Protein AF-A0A8J3S5P8-F1 (afdb_monomer)

Foldseek 3Di:
DDDDDPQWDPKDKDKFWKAFPVGRVDIWIWIWIDTSVCLQWIWTWTADPVRPDIDIAIDGLVQLVLQLDVPRDAQVPPPDDPPDPDDHQWHWHPDPDDQWIKIWGWAFDPPPDPDTPTDTTIIITGSVVSVVVSVVSVVVVVVVVVVVCVVVVVPDD

Sequence (157 aa):
MILNPLMGRETFIDGLLLWPVGAPDRHLGAVVAYRADQPDRLQLTFMSTDMRRTFDYTLSLRLLEQALAPGAPGPDGAEEELDTEGLQQVDFAPAPGPEHLVIRLWMGEDDGADGETGEWFPLYAARARLNAITERIRLLHADVDAAITAIFSEATP

pLDDT: mean 74.86, std 17.33, range [31.66, 94.31]

Mean predicted aligned error: 10.97 Å

Solvent-accessible surface area (backbone atoms only — not comparable to full-atom values): 9480 Å² total; per-residue (Å²): 137,88,91,79,75,89,78,74,72,67,64,49,74,48,84,43,68,32,22,38,73,93,43,69,94,44,76,45,58,28,41,40,38,36,39,68,88,44,75,58,41,31,40,38,38,33,56,43,97,84,70,80,48,74,49,80,44,65,35,51,45,64,60,52,52,49,69,68,38,90,84,42,65,56,81,89,60,76,86,69,85,75,90,57,104,56,85,78,46,50,50,77,42,67,40,102,53,91,61,38,34,24,41,29,36,58,54,52,62,92,62,95,65,88,67,82,66,54,48,76,48,51,24,39,32,50,39,70,56,53,50,52,52,54,50,52,53,52,50,54,52,52,54,50,52,51,52,53,50,53,63,64,55,75,74,68,132

Organism: Planobispora rosea (NCBI:txid35762)

Structure (mmCIF, N/CA/C/O backbone):
data_AF-A0A8J3S5P8-F1
#
_entry.id   AF-A0A8J3S5P8-F1
#
loop_
_atom_site.group_PDB
_atom_site.id
_atom_site.type_symbol
_atom_site.label_atom_id
_atom_site.label_alt_id
_atom_site.label_comp_id
_atom_site.label_asym_id
_atom_site.label_entity_id
_atom_site.label_seq_id
_atom_site.pdbx_PDB_ins_code
_atom_site.Cartn_x
_atom_site.Cartn_y
_atom_site.Cartn_z
_atom_site.occupancy
_atom_site.B_iso_or_equiv
_atom_site.auth_seq_id
_atom_site.auth_comp_id
_atom_site.auth_asym_id
_atom_site.auth_atom_id
_atom_site.pdbx_PDB_model_num
ATOM 1 N N . MET A 1 1 ? -15.108 -2.411 39.259 1.00 31.66 1 MET A N 1
ATOM 2 C CA . MET A 1 1 ? -15.498 -2.854 37.907 1.00 31.66 1 MET A CA 1
ATOM 3 C C . MET A 1 1 ? -14.488 -2.238 36.954 1.00 31.66 1 MET A C 1
ATOM 5 O O . MET A 1 1 ? -14.415 -1.020 36.904 1.00 31.66 1 MET A O 1
ATOM 9 N N . ILE A 1 2 ? -13.605 -3.045 36.362 1.00 33.66 2 ILE A N 1
ATOM 10 C CA . ILE A 1 2 ? -12.510 -2.562 35.507 1.00 33.66 2 ILE A CA 1
ATOM 11 C C . ILE A 1 2 ? -12.982 -2.712 34.063 1.00 33.66 2 ILE A C 1
ATOM 13 O O . ILE A 1 2 ? -13.103 -3.829 33.571 1.00 33.66 2 ILE A O 1
ATOM 17 N N . LEU A 1 3 ? -13.285 -1.593 33.413 1.00 44.22 3 LEU A N 1
ATOM 18 C CA . LEU A 1 3 ? -13.446 -1.513 31.964 1.00 44.22 3 LEU A CA 1
ATOM 19 C C . LEU A 1 3 ? -12.104 -1.061 31.377 1.00 44.22 3 LEU A C 1
ATOM 21 O O . LEU A 1 3 ? -11.795 0.123 31.451 1.00 44.22 3 LEU A O 1
ATOM 25 N N . ASN A 1 4 ? -11.288 -2.007 30.893 1.00 37.78 4 ASN A N 1
ATOM 26 C CA . ASN A 1 4 ? -10.489 -1.917 29.653 1.00 37.78 4 ASN A CA 1
ATOM 27 C C . ASN A 1 4 ? -9.528 -3.120 29.499 1.00 37.78 4 ASN A C 1
ATOM 29 O O . ASN A 1 4 ? -9.046 -3.605 30.525 1.00 37.78 4 ASN A O 1
ATOM 33 N N . PRO A 1 5 ? -9.157 -3.564 28.270 1.00 43.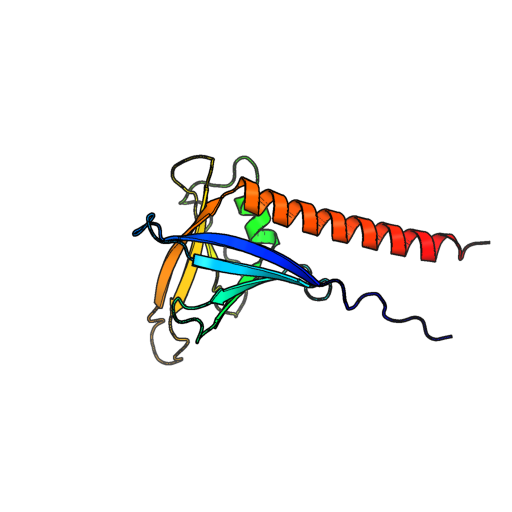16 5 PRO A N 1
ATOM 34 C CA . PRO A 1 5 ? -9.521 -3.017 26.956 1.00 43.16 5 PRO A CA 1
ATOM 35 C C . PRO A 1 5 ? -9.994 -4.090 25.949 1.00 43.16 5 PRO A C 1
ATOM 37 O O . PRO A 1 5 ? -9.252 -5.003 25.589 1.00 43.16 5 PRO A O 1
ATOM 40 N N . LEU A 1 6 ? -11.197 -3.931 25.395 1.00 42.94 6 LEU A N 1
ATOM 41 C CA . LEU A 1 6 ? -11.530 -4.547 24.099 1.00 42.94 6 LEU A CA 1
ATOM 42 C C . LEU A 1 6 ? -10.989 -3.714 22.915 1.00 42.94 6 LEU A C 1
ATOM 44 O O . LEU A 1 6 ? -10.986 -4.191 21.790 1.00 42.94 6 LEU A O 1
ATOM 48 N N . MET A 1 7 ? -10.419 -2.529 23.171 1.00 47.50 7 MET A N 1
ATOM 49 C CA . MET A 1 7 ? -9.845 -1.624 22.158 1.00 47.50 7 MET A CA 1
ATOM 50 C C . MET A 1 7 ? -8.468 -2.035 21.594 1.00 47.50 7 MET A C 1
ATOM 52 O O . MET A 1 7 ? -7.809 -1.233 20.946 1.00 47.50 7 MET A O 1
ATOM 56 N N . GLY A 1 8 ? -7.985 -3.254 21.851 1.00 43.03 8 GLY A N 1
ATOM 57 C CA . GLY A 1 8 ? -6.582 -3.614 21.590 1.00 43.03 8 GLY A CA 1
ATOM 58 C C . GLY A 1 8 ? -6.309 -4.719 20.569 1.00 43.03 8 GLY A C 1
ATOM 59 O O . GLY A 1 8 ? -5.166 -5.164 20.507 1.00 43.03 8 GLY A O 1
ATOM 60 N N . ARG A 1 9 ? -7.298 -5.265 19.843 1.00 53.38 9 ARG A N 1
ATOM 61 C CA . ARG A 1 9 ? -7.079 -6.547 19.129 1.00 53.38 9 ARG A CA 1
ATOM 62 C C . ARG A 1 9 ? -7.675 -6.711 17.739 1.00 53.38 9 ARG A C 1
ATOM 64 O O . ARG A 1 9 ? -7.547 -7.797 17.179 1.00 53.38 9 ARG A O 1
ATOM 71 N N . GLU A 1 10 ? -8.272 -5.688 17.149 1.00 59.22 10 GLU A N 1
ATOM 72 C CA . GLU A 1 10 ? -8.705 -5.811 15.757 1.00 59.22 10 GLU A CA 1
ATOM 73 C C . GLU A 1 10 ? -7.526 -5.511 14.835 1.00 59.22 10 GLU A C 1
ATOM 75 O O . GLU A 1 10 ? -7.228 -4.374 14.475 1.00 59.22 10 GLU A O 1
ATOM 80 N N . THR A 1 11 ? -6.779 -6.575 14.536 1.00 69.31 11 THR A N 1
ATOM 81 C CA . THR A 1 11 ? -5.789 -6.581 13.466 1.00 69.31 11 THR A CA 1
ATOM 82 C C . THR A 1 11 ? -6.496 -6.982 12.183 1.00 69.31 11 THR A C 1
ATOM 84 O O . THR A 1 11 ? -6.977 -8.109 12.051 1.00 69.31 11 THR A O 1
ATOM 87 N N . PHE A 1 12 ? -6.560 -6.059 11.233 1.00 80.69 12 PHE A N 1
ATOM 88 C CA . PHE A 1 12 ? -6.972 -6.372 9.874 1.00 80.69 12 PHE A CA 1
ATOM 89 C C . PHE A 1 12 ? -5.752 -6.856 9.097 1.00 80.69 12 PHE A C 1
ATOM 91 O O . PHE A 1 12 ? -4.702 -6.219 9.139 1.00 80.69 12 PHE A O 1
ATOM 98 N N . ILE A 1 13 ? -5.889 -7.991 8.415 1.00 84.75 13 ILE A N 1
ATOM 99 C CA . ILE A 1 13 ? -4.830 -8.593 7.606 1.00 84.75 13 ILE A CA 1
ATOM 100 C C . ILE A 1 13 ? -5.402 -8.892 6.227 1.00 84.75 13 ILE A C 1
ATOM 102 O O . ILE A 1 13 ? -6.467 -9.507 6.121 1.00 84.75 13 ILE A O 1
ATOM 106 N N . ASP A 1 14 ? -4.697 -8.483 5.177 1.00 87.88 14 ASP A N 1
ATOM 107 C CA . ASP A 1 14 ? -5.103 -8.757 3.802 1.00 87.88 14 ASP A CA 1
ATOM 108 C C . ASP A 1 14 ? -3.906 -8.958 2.865 1.00 87.88 14 ASP A C 1
ATOM 110 O O . ASP A 1 14 ? -2.783 -8.556 3.157 1.00 87.88 14 ASP A O 1
ATOM 114 N N . GLY A 1 15 ? -4.142 -9.616 1.731 1.00 88.75 15 GLY A N 1
ATOM 115 C CA . GLY A 1 15 ? -3.122 -9.871 0.715 1.00 88.75 15 GLY A CA 1
ATOM 116 C C . GLY A 1 15 ? -3.073 -8.778 -0.353 1.00 88.75 15 GLY A C 1
ATOM 117 O O . GLY A 1 15 ? -4.112 -8.386 -0.900 1.00 88.75 15 GLY A O 1
ATOM 118 N N . LEU A 1 16 ? -1.864 -8.345 -0.706 1.00 91.94 16 LEU A N 1
ATOM 119 C CA . LEU A 1 16 ? -1.587 -7.402 -1.785 1.00 91.94 16 LEU A CA 1
ATOM 120 C C . LEU A 1 16 ? -0.582 -8.012 -2.771 1.00 91.94 16 LEU A C 1
ATOM 122 O O . LEU A 1 16 ? 0.476 -8.496 -2.378 1.00 91.94 16 LEU A O 1
ATOM 126 N N . LEU A 1 17 ? -0.923 -7.991 -4.060 1.00 92.06 17 LEU A N 1
ATOM 127 C CA . LEU A 1 17 ? -0.014 -8.362 -5.144 1.00 92.06 17 LEU A CA 1
ATOM 128 C C . LEU A 1 17 ? 0.559 -7.100 -5.782 1.00 92.06 17 LEU A C 1
ATOM 130 O O . LEU A 1 17 ? -0.175 -6.141 -6.033 1.00 92.06 1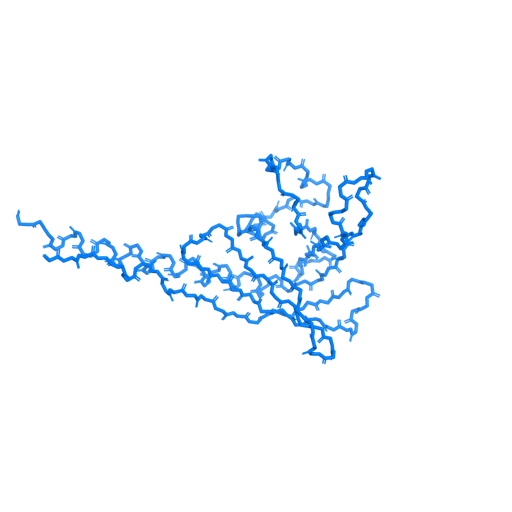7 LEU A O 1
ATOM 134 N N . LEU A 1 18 ? 1.868 -7.123 -6.016 1.00 91.75 18 LEU A N 1
ATOM 135 C CA . LEU A 1 18 ? 2.665 -5.996 -6.483 1.00 91.75 18 LEU A CA 1
ATOM 136 C C . LEU A 1 18 ? 3.569 -6.442 -7.633 1.00 91.75 18 LEU A C 1
ATOM 138 O O . LEU A 1 18 ? 4.093 -7.553 -7.605 1.00 91.75 18 LEU A O 1
ATOM 142 N N . TRP A 1 19 ? 3.787 -5.583 -8.626 1.00 92.69 19 TRP A N 1
ATOM 143 C CA . TRP A 1 19 ? 4.603 -5.906 -9.803 1.00 92.69 19 TRP A CA 1
ATOM 144 C C . TRP A 1 19 ? 5.755 -4.920 -9.962 1.00 92.69 19 TRP A C 1
ATOM 146 O O . TRP A 1 19 ? 5.495 -3.722 -10.057 1.00 92.69 19 TRP A O 1
ATOM 156 N N . PRO A 1 20 ? 7.021 -5.364 -10.028 1.00 92.25 20 PRO A N 1
ATOM 157 C CA . PRO A 1 20 ? 8.136 -4.460 -10.287 1.00 92.25 20 PRO A CA 1
ATOM 158 C C . PRO A 1 20 ? 7.960 -3.750 -11.628 1.00 92.25 20 PRO A C 1
ATOM 160 O O . PRO A 1 20 ? 7.717 -4.403 -12.644 1.00 92.25 20 PRO A O 1
ATOM 163 N N . VAL A 1 21 ? 8.138 -2.426 -11.655 1.00 88.56 21 VAL A N 1
ATOM 164 C CA . VAL A 1 21 ? 7.948 -1.629 -12.885 1.00 88.56 21 VAL A CA 1
ATOM 165 C C . VAL A 1 21 ? 8.867 -2.103 -14.021 1.00 88.56 21 VAL A C 1
ATOM 167 O O . VAL A 1 21 ? 8.451 -2.154 -15.175 1.00 88.56 21 VAL A O 1
ATOM 170 N N . GLY A 1 22 ? 10.099 -2.513 -13.698 1.00 85.56 22 GLY A N 1
ATOM 171 C CA . GLY A 1 22 ? 11.069 -3.038 -14.668 1.00 85.56 22 GLY A CA 1
ATOM 172 C C . GLY A 1 22 ? 10.940 -4.533 -14.994 1.00 85.56 22 GLY A C 1
ATOM 173 O O . GLY A 1 22 ? 11.696 -5.032 -15.824 1.00 85.56 22 GLY A O 1
ATOM 174 N N . ALA A 1 23 ? 10.031 -5.268 -14.343 1.00 86.50 23 ALA A N 1
ATOM 175 C CA . ALA A 1 23 ? 9.860 -6.711 -14.538 1.00 86.50 23 ALA A CA 1
ATOM 176 C C . ALA A 1 23 ? 8.399 -7.154 -14.287 1.00 86.50 23 ALA A C 1
ATOM 178 O O . ALA A 1 23 ? 8.148 -7.926 -13.357 1.00 86.50 23 ALA A O 1
ATOM 179 N N . PRO A 1 24 ? 7.434 -6.701 -15.112 1.00 80.31 24 PRO A N 1
ATOM 180 C CA . PRO A 1 24 ? 6.000 -6.895 -14.874 1.00 80.31 24 PRO A CA 1
ATOM 181 C C . PRO A 1 24 ? 5.529 -8.355 -14.978 1.00 80.31 24 PRO A C 1
ATOM 183 O O . PRO A 1 24 ? 4.441 -8.680 -14.518 1.00 80.31 24 PRO A O 1
ATOM 186 N N . ASP A 1 25 ? 6.339 -9.263 -15.527 1.00 85.38 25 ASP A N 1
ATOM 187 C CA . ASP A 1 25 ? 6.020 -10.699 -15.562 1.00 85.38 25 ASP A CA 1
ATOM 188 C C . ASP A 1 25 ? 6.239 -11.395 -14.206 1.00 85.38 25 ASP A C 1
ATOM 190 O O . ASP A 1 25 ? 5.897 -12.566 -14.024 1.00 85.38 25 ASP A O 1
ATOM 194 N N . ARG A 1 26 ? 6.836 -10.692 -13.236 1.00 84.75 26 ARG A N 1
ATOM 195 C CA . ARG A 1 26 ? 7.069 -11.181 -11.875 1.00 84.75 26 ARG A CA 1
ATOM 196 C C . ARG A 1 26 ? 6.174 -10.422 -10.909 1.00 84.75 26 ARG A C 1
ATOM 198 O O . ARG A 1 26 ? 6.016 -9.214 -11.028 1.00 84.75 26 ARG A O 1
ATOM 205 N N . HIS A 1 27 ? 5.621 -11.129 -9.932 1.00 87.69 27 HIS A N 1
ATOM 206 C CA . HIS A 1 27 ? 4.837 -10.524 -8.862 1.00 87.69 27 HIS A CA 1
ATOM 207 C C . HIS A 1 27 ? 5.496 -10.777 -7.509 1.00 87.69 27 HIS A C 1
ATOM 209 O O . HIS A 1 27 ? 6.141 -11.804 -7.292 1.00 87.69 27 HIS A O 1
ATOM 215 N N . LEU A 1 28 ? 5.305 -9.828 -6.603 1.00 88.69 28 LEU A N 1
ATOM 216 C CA . LEU A 1 28 ? 5.644 -9.914 -5.196 1.00 88.69 28 LEU A CA 1
ATOM 217 C C . LEU A 1 28 ? 4.342 -9.939 -4.399 1.00 88.69 28 LEU A C 1
ATOM 219 O O . LEU A 1 28 ? 3.461 -9.100 -4.595 1.00 88.69 28 LEU A O 1
ATOM 223 N N . GLY A 1 29 ? 4.218 -10.925 -3.517 1.00 90.19 29 GLY A N 1
ATOM 224 C CA . GLY A 1 29 ? 3.150 -10.962 -2.529 1.00 90.19 29 GLY A CA 1
ATOM 225 C C . GLY A 1 29 ? 3.565 -10.188 -1.284 1.00 90.19 29 GLY A C 1
ATOM 226 O O . GLY A 1 29 ? 4.655 -10.410 -0.756 1.00 90.19 29 GLY A O 1
ATOM 227 N N . ALA A 1 30 ? 2.679 -9.320 -0.811 1.00 92.19 30 ALA A N 1
ATOM 228 C CA . ALA A 1 30 ? 2.785 -8.664 0.478 1.00 92.19 30 ALA A CA 1
ATOM 229 C C . ALA A 1 30 ? 1.554 -8.976 1.331 1.00 92.19 30 ALA A C 1
ATOM 231 O O . ALA A 1 30 ? 0.427 -9.060 0.834 1.00 92.19 30 ALA A O 1
ATOM 232 N N . VAL A 1 31 ? 1.777 -9.126 2.629 1.00 92.56 31 VAL A N 1
ATOM 233 C CA . VAL A 1 31 ? 0.718 -9.098 3.633 1.00 92.56 31 VAL A CA 1
ATOM 234 C C . VAL A 1 31 ? 0.617 -7.671 4.146 1.00 92.56 31 VAL A C 1
ATOM 236 O O . VAL A 1 31 ? 1.609 -7.104 4.595 1.00 92.56 31 VAL A O 1
ATOM 239 N N . VAL A 1 32 ? -0.577 -7.097 4.068 1.00 92.19 32 VAL A N 1
ATOM 240 C CA . VAL A 1 32 ? -0.900 -5.797 4.650 1.00 92.19 32 VAL A CA 1
ATOM 241 C C . VAL A 1 32 ? -1.540 -6.044 6.003 1.00 92.19 32 VAL A C 1
ATOM 243 O O . VAL A 1 32 ? -2.541 -6.755 6.083 1.00 92.19 32 VAL A O 1
ATOM 246 N N . ALA A 1 33 ? -0.985 -5.451 7.052 1.00 91.19 33 ALA A N 1
ATOM 247 C CA . ALA A 1 33 ? -1.547 -5.486 8.390 1.00 91.19 33 ALA A CA 1
ATOM 248 C C . ALA A 1 33 ? -1.857 -4.068 8.880 1.00 91.19 33 ALA A C 1
ATOM 250 O O . ALA A 1 33 ? -1.005 -3.181 8.868 1.00 91.19 33 ALA A O 1
ATOM 251 N N . TYR A 1 34 ? -3.087 -3.872 9.339 1.00 89.56 34 TYR A N 1
ATOM 252 C CA . TYR A 1 34 ? -3.541 -2.672 10.027 1.00 89.56 34 TYR A CA 1
ATOM 253 C C . TYR A 1 34 ? -3.801 -3.011 11.492 1.00 89.5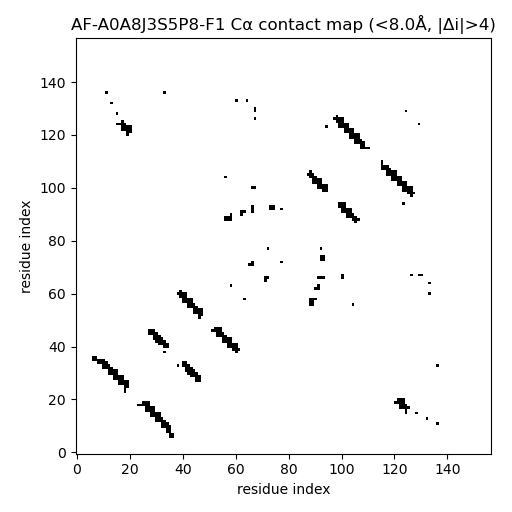6 34 TYR A C 1
ATOM 255 O O . TYR A 1 34 ? -4.379 -4.059 11.799 1.00 89.56 34 TYR A O 1
ATOM 263 N N . ARG A 1 35 ? -3.403 -2.117 12.397 1.00 85.56 35 ARG A N 1
ATOM 264 C CA . ARG A 1 35 ? -3.646 -2.272 13.829 1.00 85.56 35 ARG A CA 1
ATOM 265 C C . ARG A 1 35 ? -4.340 -1.035 14.376 1.00 85.56 35 ARG A C 1
ATOM 267 O O . ARG A 1 35 ? -3.849 0.074 14.203 1.00 85.56 35 ARG A O 1
ATOM 274 N N . ALA A 1 36 ? -5.434 -1.241 15.105 1.00 80.75 36 ALA A N 1
ATOM 275 C CA . ALA A 1 36 ? -6.195 -0.151 15.713 1.00 80.75 36 ALA A CA 1
ATOM 276 C C . ALA A 1 36 ? -5.392 0.692 16.725 1.00 80.75 36 ALA A C 1
ATOM 278 O O . ALA A 1 36 ? -5.713 1.856 16.937 1.00 80.75 36 ALA A O 1
ATOM 279 N N . ASP A 1 37 ? -4.335 0.133 17.325 1.00 78.56 37 ASP A N 1
ATOM 280 C CA . ASP A 1 37 ? -3.441 0.858 18.237 1.00 78.56 37 ASP A CA 1
ATOM 281 C C . ASP A 1 37 ? -2.396 1.732 17.518 1.00 78.56 37 ASP A C 1
ATOM 283 O O . ASP A 1 37 ? -1.683 2.495 18.168 1.00 78.56 37 ASP A O 1
ATOM 287 N N . GLN A 1 38 ? -2.306 1.638 16.188 1.00 83.69 38 GLN A N 1
ATOM 288 C CA . GLN A 1 38 ? -1.463 2.468 15.324 1.00 83.69 38 GLN A CA 1
ATOM 289 C C . GLN A 1 38 ? -2.273 2.916 14.093 1.00 83.69 38 GLN A C 1
ATOM 291 O O . GLN A 1 38 ? -1.967 2.502 12.974 1.00 83.69 38 GLN A O 1
ATOM 296 N N . PRO A 1 39 ? -3.314 3.749 14.280 1.00 82.25 39 PRO A N 1
ATOM 297 C CA . PRO A 1 39 ? -4.334 4.004 13.261 1.00 82.25 39 PRO A CA 1
ATOM 298 C C . PRO A 1 39 ? -3.802 4.672 11.984 1.00 82.25 39 PRO A C 1
ATOM 300 O O . PRO A 1 39 ? -4.397 4.528 10.920 1.00 82.25 39 PRO A O 1
ATOM 303 N N . ASP A 1 40 ? -2.653 5.342 12.059 1.00 81.44 40 ASP A N 1
ATOM 304 C CA . ASP A 1 40 ? -2.047 6.033 10.917 1.00 81.44 40 ASP A CA 1
ATOM 305 C C . ASP A 1 40 ? -1.065 5.160 10.120 1.00 81.44 40 ASP A C 1
ATOM 307 O O . ASP A 1 40 ? -0.452 5.636 9.158 1.00 81.44 40 ASP A O 1
ATOM 311 N N . ARG A 1 41 ? -0.869 3.895 10.522 1.00 85.75 41 ARG A N 1
ATOM 312 C CA . ARG A 1 41 ? 0.181 3.016 9.992 1.00 85.75 41 ARG A CA 1
ATOM 313 C C . ARG A 1 41 ? -0.382 1.719 9.418 1.00 85.75 41 ARG A C 1
ATOM 315 O O . ARG A 1 41 ? -1.207 1.040 10.025 1.00 85.75 41 ARG A O 1
ATOM 322 N N . LEU A 1 42 ? 0.154 1.337 8.265 1.00 88.69 42 LEU A N 1
ATOM 323 C CA . LEU A 1 42 ? 0.002 0.021 7.657 1.00 88.69 42 LEU A CA 1
ATOM 324 C C . LEU A 1 42 ? 1.359 -0.671 7.623 1.00 88.69 42 LEU A C 1
ATOM 326 O O . LEU A 1 42 ? 2.338 -0.096 7.157 1.00 88.69 42 LEU A O 1
ATOM 330 N N . GLN A 1 43 ? 1.421 -1.910 8.094 1.00 90.75 43 GLN A N 1
ATOM 331 C CA . GLN A 1 43 ? 2.600 -2.751 7.927 1.00 90.75 43 GLN A CA 1
ATOM 332 C C . GLN A 1 43 ? 2.468 -3.542 6.629 1.00 90.75 43 GLN A C 1
ATOM 334 O O . GLN A 1 43 ? 1.441 -4.177 6.394 1.00 90.75 43 GLN A O 1
ATOM 339 N N . LEU A 1 44 ? 3.496 -3.495 5.788 1.00 90.94 44 LEU A N 1
ATOM 340 C CA . LEU A 1 44 ? 3.623 -4.326 4.599 1.00 90.94 44 LEU A CA 1
ATOM 341 C C . LEU A 1 44 ? 4.763 -5.310 4.817 1.00 90.94 44 LEU A C 1
ATOM 343 O O . LEU A 1 44 ? 5.920 -4.908 4.893 1.00 90.94 44 LEU A O 1
ATOM 347 N N . THR A 1 45 ? 4.434 -6.593 4.860 1.00 91.81 45 THR A N 1
ATOM 348 C CA . THR A 1 45 ? 5.414 -7.672 4.974 1.00 91.81 45 THR A CA 1
ATOM 349 C C . THR A 1 45 ? 5.519 -8.400 3.646 1.00 91.81 45 THR A C 1
ATOM 351 O O . THR A 1 45 ? 4.575 -9.062 3.209 1.00 91.81 45 THR A O 1
ATOM 354 N N . PHE A 1 46 ? 6.680 -8.308 3.011 1.00 90.62 46 PHE A N 1
ATOM 355 C CA . PHE A 1 46 ? 7.027 -9.068 1.817 1.00 90.62 46 PHE A CA 1
ATOM 356 C C . PHE A 1 46 ? 7.737 -10.346 2.219 1.00 90.62 46 PHE A C 1
ATOM 358 O O . PHE A 1 46 ? 8.559 -10.338 3.130 1.00 90.62 46 PHE A O 1
ATOM 365 N N . MET A 1 47 ? 7.477 -11.433 1.502 1.00 84.12 47 MET A N 1
ATOM 366 C CA . MET A 1 47 ? 8.217 -12.678 1.671 1.00 84.12 47 MET A CA 1
ATOM 367 C C . MET A 1 47 ? 9.120 -12.905 0.460 1.00 84.12 47 MET A C 1
ATOM 369 O O . MET A 1 47 ? 8.698 -12.725 -0.685 1.00 84.12 47 MET A O 1
ATOM 373 N N . SER A 1 48 ? 10.372 -13.287 0.707 1.00 78.94 48 SER A N 1
ATOM 374 C CA . SER A 1 48 ? 11.312 -13.648 -0.350 1.00 78.94 48 SER A CA 1
ATOM 375 C C . SER A 1 48 ? 10.800 -14.841 -1.156 1.00 78.94 48 SER A C 1
ATOM 377 O O . SER A 1 48 ? 10.044 -15.678 -0.666 1.00 78.94 48 SER A O 1
ATOM 379 N N . THR A 1 49 ? 11.253 -14.965 -2.403 1.00 74.88 49 THR A N 1
ATOM 380 C CA . THR A 1 49 ? 10.852 -16.067 -3.295 1.00 74.88 49 THR A CA 1
ATOM 381 C C . THR A 1 49 ? 11.256 -17.449 -2.776 1.00 74.88 49 THR A C 1
ATOM 383 O O . THR A 1 49 ? 10.609 -18.438 -3.108 1.00 74.88 49 THR A O 1
ATOM 386 N N . ASP A 1 50 ? 12.304 -17.532 -1.951 1.00 81.12 50 ASP A N 1
ATOM 387 C CA . ASP A 1 50 ? 12.727 -18.760 -1.270 1.00 81.12 50 ASP A CA 1
ATOM 388 C C . ASP A 1 50 ? 11.999 -19.004 0.067 1.00 81.12 50 ASP A C 1
ATOM 390 O O . ASP A 1 50 ? 12.274 -20.003 0.732 1.00 81.12 50 ASP A O 1
ATOM 394 N N . MET A 1 51 ? 11.067 -18.119 0.445 1.00 76.69 51 MET A N 1
ATOM 395 C CA . MET A 1 51 ? 10.263 -18.141 1.674 1.00 76.69 51 MET A CA 1
ATOM 396 C C . MET A 1 51 ? 11.081 -18.111 2.975 1.00 76.69 51 MET A C 1
ATOM 398 O O . MET A 1 51 ? 10.589 -18.510 4.030 1.00 76.69 51 MET A O 1
ATOM 402 N N . ARG A 1 52 ? 12.349 -17.683 2.923 1.00 81.88 52 ARG A N 1
ATOM 403 C CA . ARG A 1 52 ? 13.265 -17.700 4.080 1.00 81.88 52 ARG A CA 1
ATOM 404 C C . ARG A 1 52 ? 13.451 -16.348 4.745 1.00 81.88 52 ARG A C 1
ATOM 406 O O . ARG A 1 52 ? 13.988 -16.301 5.850 1.00 81.88 52 ARG A O 1
ATOM 413 N N . ARG A 1 53 ? 13.078 -15.260 4.076 1.00 81.50 53 ARG A N 1
ATOM 414 C CA . ARG A 1 53 ? 13.257 -13.894 4.568 1.00 81.50 53 ARG A CA 1
ATOM 415 C C . ARG A 1 53 ? 11.967 -13.114 4.413 1.00 81.50 53 ARG A C 1
ATOM 417 O O . ARG A 1 53 ? 11.252 -13.276 3.424 1.00 81.50 53 ARG A O 1
ATOM 424 N N . THR A 1 54 ? 11.707 -12.258 5.386 1.00 87.06 54 THR A N 1
ATOM 425 C CA . THR A 1 54 ? 10.652 -11.255 5.324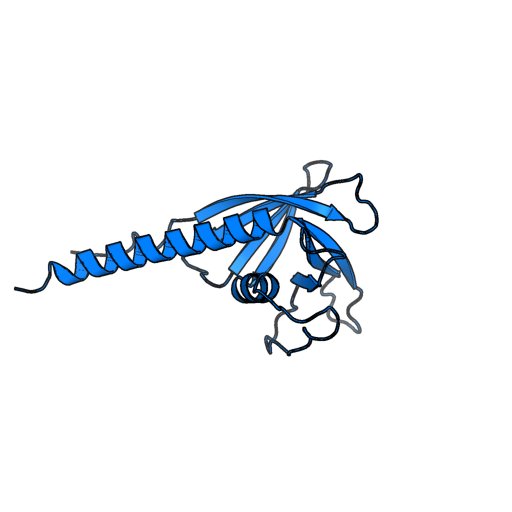 1.00 87.06 54 THR A CA 1
ATOM 426 C C . THR A 1 54 ? 11.283 -9.872 5.282 1.00 87.06 54 THR A C 1
ATOM 428 O O . THR A 1 54 ? 12.338 -9.655 5.878 1.00 87.06 54 THR A O 1
ATOM 431 N N . PHE A 1 55 ? 10.651 -8.960 4.554 1.00 87.06 55 PHE A N 1
ATOM 432 C CA . PHE A 1 55 ? 11.014 -7.548 4.517 1.00 87.06 55 PHE A CA 1
ATOM 433 C C . PHE A 1 55 ? 9.795 -6.751 4.960 1.00 87.06 55 PHE A C 1
ATOM 435 O O . PHE A 1 55 ? 8.737 -6.860 4.337 1.00 87.06 55 PHE A O 1
ATOM 442 N N . ASP A 1 56 ? 9.945 -5.997 6.042 1.00 89.25 56 ASP A N 1
ATOM 443 C CA . ASP A 1 56 ? 8.855 -5.266 6.673 1.00 89.25 56 ASP A CA 1
ATOM 444 C C . ASP A 1 56 ? 9.000 -3.774 6.398 1.00 89.25 56 ASP A C 1
ATOM 446 O O . ASP A 1 56 ? 10.042 -3.181 6.664 1.00 89.25 56 ASP A O 1
ATOM 450 N N . TYR A 1 57 ? 7.929 -3.174 5.894 1.00 88.50 57 TYR A N 1
ATOM 451 C CA . TYR A 1 57 ? 7.828 -1.749 5.618 1.00 88.50 57 TYR A CA 1
ATOM 452 C C . TYR A 1 57 ? 6.668 -1.156 6.400 1.00 88.50 57 TYR A C 1
ATOM 454 O O . TYR A 1 57 ? 5.610 -1.773 6.535 1.00 88.50 57 TYR A O 1
ATOM 462 N N . THR A 1 58 ? 6.846 0.069 6.889 1.00 87.50 58 THR A N 1
ATOM 463 C CA . THR A 1 58 ? 5.750 0.844 7.474 1.00 87.50 58 THR A CA 1
ATOM 464 C C . THR A 1 58 ? 5.311 1.916 6.493 1.00 87.50 58 THR A C 1
ATOM 466 O O . THR A 1 58 ? 6.099 2.755 6.070 1.00 87.50 58 THR A O 1
ATOM 469 N N . LEU A 1 59 ? 4.030 1.888 6.156 1.00 86.12 59 LEU A N 1
ATOM 470 C CA . LEU A 1 59 ? 3.369 2.820 5.264 1.00 86.12 59 LEU A CA 1
ATOM 471 C C . LEU A 1 59 ? 2.431 3.741 6.056 1.00 86.12 59 LEU A C 1
ATOM 473 O O . LEU A 1 59 ? 1.709 3.280 6.938 1.00 86.12 59 LEU A O 1
ATOM 477 N N . SER A 1 60 ? 2.384 5.027 5.703 1.00 86.25 60 SER A N 1
ATOM 478 C CA . SER A 1 60 ? 1.370 5.951 6.225 1.00 86.25 60 SER A CA 1
ATOM 479 C C . SER A 1 60 ? 0.026 5.738 5.523 1.00 86.25 60 SER A C 1
ATOM 481 O O . SER A 1 60 ? -0.069 5.864 4.298 1.00 86.25 60 SER A O 1
ATOM 483 N N . LEU A 1 61 ? -1.028 5.467 6.300 1.00 86.88 61 LEU A N 1
ATOM 484 C CA . LEU A 1 61 ? -2.394 5.353 5.779 1.00 86.88 61 LEU A CA 1
ATOM 485 C C . LEU A 1 61 ? -2.846 6.670 5.131 1.00 86.88 61 LEU A C 1
ATOM 487 O O . LEU A 1 61 ? -3.397 6.658 4.033 1.00 86.88 61 LEU A O 1
ATOM 491 N N . ARG A 1 62 ? -2.522 7.807 5.756 1.00 84.31 62 ARG A N 1
ATOM 492 C CA . ARG A 1 62 ? -2.850 9.143 5.241 1.00 84.31 62 ARG A CA 1
ATOM 493 C C . ARG A 1 62 ? -2.229 9.407 3.866 1.00 84.31 62 ARG A C 1
ATOM 495 O O . ARG A 1 62 ? -2.913 9.906 2.977 1.00 84.31 62 ARG A O 1
ATOM 502 N N . LEU A 1 63 ? -0.951 9.060 3.677 1.00 84.62 63 LEU A N 1
ATOM 503 C CA . LEU A 1 63 ? -0.281 9.213 2.377 1.00 84.62 63 LEU A CA 1
ATOM 504 C C . LEU A 1 63 ? -0.918 8.327 1.303 1.00 84.62 63 LEU A C 1
ATOM 506 O O . LEU A 1 63 ? -1.106 8.764 0.169 1.00 84.62 63 LEU A O 1
ATOM 510 N N . LEU A 1 64 ? -1.296 7.096 1.664 1.00 88.38 64 LEU A N 1
ATOM 511 C CA . LEU A 1 64 ? -1.998 6.199 0.750 1.00 88.38 64 LEU A CA 1
ATOM 512 C C . LEU A 1 64 ? -3.340 6.799 0.308 1.00 88.38 64 LEU A C 1
ATOM 514 O O . LEU A 1 64 ? -3.651 6.804 -0.881 1.00 88.38 64 LEU A O 1
ATOM 518 N N . GLU A 1 65 ? -4.129 7.330 1.241 1.00 88.38 65 GLU A N 1
ATOM 519 C CA . GLU A 1 65 ? -5.412 7.966 0.930 1.00 88.38 65 GLU A CA 1
ATOM 520 C C . GLU A 1 65 ? -5.250 9.197 0.033 1.00 88.38 65 GLU A C 1
ATOM 522 O O . GLU A 1 65 ? -6.006 9.357 -0.927 1.00 88.38 65 GLU A O 1
ATOM 527 N N . GLN A 1 66 ? -4.230 10.024 0.281 1.00 86.44 66 GLN A N 1
ATOM 528 C CA . GLN A 1 66 ? -3.894 11.167 -0.573 1.00 86.44 66 GLN A CA 1
ATOM 529 C C . GLN A 1 66 ? -3.525 10.725 -1.996 1.00 86.44 66 GLN A C 1
ATOM 531 O O . GLN A 1 66 ? -4.039 11.283 -2.963 1.00 86.44 66 GLN A O 1
ATOM 536 N N . ALA A 1 67 ? -2.708 9.679 -2.144 1.00 85.81 67 ALA A N 1
ATOM 537 C CA . ALA A 1 67 ? -2.324 9.137 -3.449 1.00 85.81 67 ALA A CA 1
ATOM 538 C C . ALA A 1 67 ? -3.502 8.481 -4.209 1.00 85.81 67 ALA A C 1
ATOM 540 O O . ALA A 1 67 ? -3.521 8.403 -5.449 1.00 85.81 67 ALA A O 1
ATOM 541 N N . LEU A 1 68 ? -4.508 7.999 -3.476 1.00 87.81 68 LEU A N 1
ATOM 542 C CA . LEU A 1 68 ? -5.729 7.416 -4.032 1.00 87.81 68 LEU A CA 1
ATOM 543 C C . LEU A 1 68 ? -6.808 8.457 -4.367 1.00 87.81 68 LEU A C 1
ATOM 545 O O . LEU A 1 68 ? -7.693 8.153 -5.176 1.00 87.81 68 LEU A O 1
ATOM 549 N N . ALA A 1 69 ? -6.722 9.667 -3.810 1.00 85.25 69 ALA A N 1
ATOM 550 C CA . ALA A 1 69 ? -7.716 10.715 -3.991 1.00 85.25 69 ALA A CA 1
ATOM 551 C C . ALA A 1 69 ? -7.904 11.108 -5.475 1.00 85.25 69 ALA A C 1
ATOM 553 O O . ALA A 1 69 ? -6.946 11.115 -6.260 1.00 85.25 69 ALA A O 1
ATOM 554 N N . PRO A 1 70 ? -9.136 11.457 -5.895 1.00 74.19 70 PRO A N 1
ATOM 555 C CA . PRO A 1 70 ? -9.379 12.001 -7.227 1.00 74.19 70 PRO A CA 1
ATOM 556 C C . PRO A 1 70 ? -8.570 13.285 -7.450 1.00 74.19 70 PRO A C 1
ATOM 558 O O . PRO A 1 70 ? -8.678 14.227 -6.671 1.00 74.19 70 PRO A O 1
ATOM 561 N N . GLY A 1 71 ? -7.782 13.336 -8.526 1.00 64.00 71 GLY A N 1
ATOM 562 C CA . GLY A 1 71 ? -6.962 14.510 -8.847 1.00 64.00 71 GLY A CA 1
ATOM 563 C C . GLY A 1 71 ? -5.681 14.647 -8.020 1.00 64.00 71 GLY A C 1
ATOM 564 O O . GLY A 1 71 ? -5.110 15.735 -8.011 1.00 64.00 71 GLY A O 1
ATOM 565 N N . ALA A 1 72 ? -5.233 13.575 -7.349 1.00 65.06 72 ALA A N 1
ATOM 566 C CA . ALA A 1 72 ? -3.923 13.529 -6.704 1.00 65.06 72 ALA A CA 1
ATOM 567 C C . ALA A 1 72 ? -2.824 14.047 -7.656 1.00 65.06 72 ALA A C 1
ATOM 569 O O . ALA A 1 72 ? -2.887 13.753 -8.860 1.00 65.06 72 ALA A O 1
ATOM 570 N N . PRO A 1 73 ? -1.859 14.841 -7.147 1.00 54.78 73 PRO A N 1
ATOM 571 C CA . PRO A 1 73 ? -0.850 15.474 -7.980 1.00 54.78 73 PRO A CA 1
ATOM 572 C C . PRO A 1 73 ? -0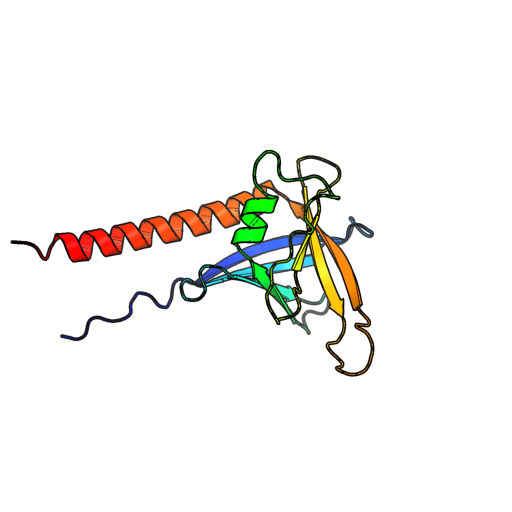.117 14.443 -8.841 1.00 54.78 73 PRO A C 1
ATOM 574 O O . PRO A 1 73 ? 0.130 13.305 -8.436 1.00 54.78 73 PRO A O 1
ATOM 577 N N . GLY A 1 74 ? 0.198 14.861 -10.069 1.00 48.88 74 GLY A N 1
ATOM 578 C CA . GLY A 1 74 ? 1.069 14.114 -10.969 1.00 48.88 74 GLY A CA 1
ATOM 579 C C . GLY A 1 74 ? 2.481 13.942 -10.385 1.00 48.88 74 GLY A C 1
ATOM 580 O O . GLY A 1 74 ? 2.762 14.419 -9.288 1.00 48.88 74 GLY A O 1
ATOM 581 N N . PRO A 1 75 ? 3.385 13.275 -11.119 1.00 43.34 75 PRO A N 1
ATOM 582 C CA . PRO A 1 75 ? 4.647 12.747 -10.582 1.00 43.34 75 PRO A CA 1
AT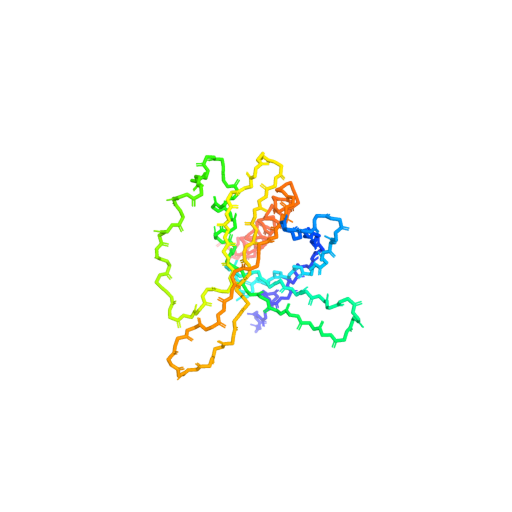OM 583 C C . PRO A 1 75 ? 5.590 13.797 -9.981 1.00 43.34 75 PRO A C 1
ATOM 585 O O . PRO A 1 75 ? 6.472 13.429 -9.217 1.00 43.34 75 PRO A O 1
ATOM 588 N N . ASP A 1 76 ? 5.358 15.077 -10.269 1.00 42.91 76 ASP A N 1
ATOM 589 C CA . ASP A 1 76 ? 6.213 16.200 -9.883 1.00 42.91 76 ASP A CA 1
ATOM 590 C C . ASP A 1 76 ? 5.671 17.013 -8.684 1.00 42.91 76 ASP A C 1
ATOM 592 O O . ASP A 1 76 ? 6.184 18.090 -8.397 1.00 42.91 76 ASP A O 1
ATOM 596 N N . GLY A 1 77 ? 4.595 16.566 -8.018 1.00 40.25 77 GLY A N 1
ATOM 597 C CA . GLY A 1 77 ? 3.874 17.373 -7.016 1.00 40.25 77 GLY A CA 1
ATOM 598 C C . GLY A 1 77 ? 3.720 16.759 -5.622 1.00 40.25 77 GLY A C 1
ATOM 599 O O . GLY A 1 77 ? 2.899 17.252 -4.856 1.00 40.25 77 GLY A O 1
ATOM 600 N N . ALA A 1 78 ? 4.448 15.686 -5.304 1.00 44.06 78 ALA A N 1
ATOM 601 C CA . ALA A 1 78 ? 4.379 14.996 -4.007 1.00 44.06 78 ALA A CA 1
ATOM 602 C C . ALA A 1 78 ? 5.616 15.237 -3.118 1.00 44.06 78 ALA A C 1
ATOM 604 O O . ALA A 1 78 ? 5.875 14.469 -2.200 1.00 44.06 78 ALA A O 1
ATOM 605 N N . GLU A 1 79 ? 6.381 16.298 -3.380 1.00 42.62 79 GLU A N 1
ATOM 606 C CA . GLU A 1 79 ? 7.453 16.763 -2.492 1.00 42.62 79 GLU A CA 1
ATOM 607 C C . GLU A 1 79 ? 6.897 17.815 -1.520 1.00 42.62 79 GLU A C 1
ATOM 609 O O . GLU A 1 79 ? 7.242 18.990 -1.588 1.00 42.62 79 GLU A O 1
ATOM 614 N N . GLU A 1 80 ? 5.983 17.422 -0.631 1.00 46.88 80 GLU A N 1
ATOM 615 C CA . GLU A 1 80 ? 5.748 18.197 0.593 1.00 46.88 80 GLU A CA 1
ATOM 616 C C . GLU A 1 80 ? 6.327 17.408 1.765 1.00 46.88 80 GLU A C 1
ATOM 618 O O . GLU A 1 80 ? 5.822 16.343 2.127 1.00 46.88 80 GLU A O 1
ATOM 623 N N . GLU A 1 81 ? 7.430 17.943 2.301 1.00 42.62 81 GLU A N 1
ATOM 624 C CA . GLU A 1 81 ? 8.164 17.484 3.479 1.00 42.62 81 GLU A CA 1
ATOM 625 C C . GLU A 1 81 ? 7.206 17.042 4.592 1.00 42.62 81 GLU A C 1
ATOM 627 O O . GLU A 1 81 ? 6.607 17.849 5.309 1.00 42.62 81 GLU A O 1
ATOM 632 N N . LEU A 1 82 ? 7.086 15.728 4.772 1.00 46.88 82 LEU A N 1
ATOM 633 C CA . LEU A 1 82 ? 6.667 15.175 6.046 1.00 46.88 82 LEU A CA 1
ATOM 634 C C . LEU A 1 82 ? 7.871 15.208 6.974 1.00 46.88 82 LEU A C 1
ATOM 636 O O . LEU A 1 82 ? 8.654 14.264 7.032 1.00 46.88 82 LEU A O 1
ATOM 640 N N . ASP A 1 83 ? 7.986 16.328 7.678 1.00 44.19 83 ASP A N 1
ATOM 641 C CA . ASP A 1 83 ? 8.929 16.575 8.761 1.00 44.19 83 ASP A CA 1
ATOM 642 C C . ASP A 1 83 ? 8.772 15.473 9.828 1.00 44.19 83 ASP A C 1
ATOM 644 O O . ASP A 1 83 ? 7.924 15.520 10.722 1.00 44.19 83 ASP A O 1
ATOM 648 N N . THR A 1 84 ? 9.525 14.390 9.659 1.00 46.41 84 THR A N 1
ATOM 649 C CA . THR A 1 84 ? 9.580 13.268 10.589 1.00 46.41 84 THR A CA 1
ATOM 650 C C . THR A 1 84 ? 10.996 12.727 10.534 1.00 46.41 84 THR A C 1
ATOM 652 O O . THR A 1 84 ? 11.414 12.190 9.515 1.00 46.41 84 THR A O 1
ATOM 655 N N . GLU A 1 85 ? 11.730 12.875 11.636 1.00 49.97 85 GLU A N 1
ATOM 656 C CA . GLU A 1 85 ? 13.111 12.421 11.867 1.00 49.97 85 GLU A CA 1
ATOM 657 C C . GLU A 1 85 ? 13.269 10.877 11.836 1.00 49.97 85 GLU A C 1
ATOM 659 O O . GLU A 1 85 ? 14.009 10.285 12.618 1.00 49.97 85 GLU A O 1
ATOM 664 N N . GLY A 1 86 ? 12.546 10.187 10.957 1.00 48.59 86 GLY A N 1
ATOM 665 C CA . GLY A 1 86 ? 12.608 8.750 10.744 1.00 48.59 86 GLY A CA 1
ATOM 666 C C . GLY A 1 86 ? 12.400 8.454 9.268 1.00 48.59 86 GLY A C 1
ATOM 667 O O . GLY A 1 86 ? 11.285 8.584 8.770 1.00 48.59 86 GLY A O 1
ATOM 668 N N . LEU A 1 87 ? 13.494 8.071 8.607 1.00 54.53 87 LEU A N 1
ATOM 669 C CA . LEU A 1 87 ? 13.620 7.644 7.211 1.00 54.53 87 LEU A CA 1
ATOM 670 C C . LEU A 1 87 ? 12.303 7.095 6.644 1.00 54.53 87 LEU A C 1
ATOM 672 O O . LEU A 1 87 ? 11.855 6.001 6.999 1.00 54.53 87 LEU A O 1
ATOM 676 N N . GLN A 1 88 ? 11.663 7.866 5.768 1.00 64.38 88 GLN A N 1
ATOM 677 C CA . GLN A 1 88 ? 10.467 7.428 5.064 1.00 64.38 88 GLN A CA 1
ATOM 678 C C . GLN A 1 88 ? 10.838 6.250 4.150 1.00 64.38 88 GLN A C 1
ATOM 680 O O . GLN A 1 88 ? 11.474 6.429 3.120 1.00 64.38 88 GLN A O 1
ATOM 685 N N . GLN A 1 89 ? 10.443 5.029 4.520 1.00 77.12 89 GLN A N 1
ATOM 686 C CA . GLN A 1 89 ? 10.784 3.817 3.756 1.00 77.12 89 GLN A CA 1
ATOM 687 C C . GLN A 1 89 ? 9.807 3.513 2.609 1.00 77.12 89 GLN A C 1
ATOM 689 O O . GLN A 1 89 ? 10.062 2.616 1.804 1.00 77.12 89 GLN A O 1
ATOM 694 N N . VAL A 1 90 ? 8.669 4.214 2.552 1.00 83.81 90 VAL A N 1
ATOM 695 C CA . VAL A 1 90 ? 7.623 4.010 1.543 1.00 83.81 90 VAL A CA 1
ATOM 696 C C . VAL A 1 90 ? 7.113 5.345 1.031 1.00 83.81 90 VAL A C 1
ATOM 698 O O . VAL A 1 90 ? 6.748 6.223 1.814 1.00 83.81 90 VAL A O 1
ATOM 701 N N . ASP A 1 91 ? 7.018 5.458 -0.286 1.00 86.25 91 ASP A N 1
ATOM 702 C CA . ASP A 1 91 ? 6.452 6.618 -0.959 1.00 86.25 91 ASP A CA 1
ATOM 703 C C . ASP A 1 91 ? 5.584 6.205 -2.160 1.00 86.25 91 ASP A C 1
ATOM 705 O O . ASP A 1 91 ? 5.576 5.041 -2.570 1.00 86.25 91 ASP A O 1
ATOM 709 N N . PHE A 1 92 ? 4.827 7.139 -2.730 1.00 85.12 92 PHE A N 1
ATOM 710 C CA . PHE A 1 92 ? 3.940 6.895 -3.858 1.00 85.12 92 PHE A CA 1
ATOM 711 C C . PHE A 1 92 ? 4.301 7.748 -5.063 1.00 85.12 92 PHE A C 1
ATOM 713 O O . PHE A 1 92 ? 4.680 8.906 -4.954 1.00 85.12 92 PHE A O 1
ATOM 720 N N . ALA A 1 93 ? 4.120 7.167 -6.243 1.00 83.00 93 ALA A N 1
ATOM 721 C CA . ALA A 1 93 ? 4.214 7.876 -7.503 1.00 83.00 93 ALA A CA 1
ATOM 722 C C . ALA A 1 93 ? 3.012 7.522 -8.398 1.00 83.00 93 ALA A C 1
ATOM 724 O O . ALA A 1 93 ? 2.429 6.433 -8.292 1.00 83.00 93 ALA A O 1
ATOM 725 N N . PRO A 1 94 ? 2.608 8.421 -9.305 1.00 77.06 94 PRO A N 1
ATOM 726 C CA . PRO A 1 94 ? 1.604 8.094 -10.302 1.00 77.06 94 PRO A CA 1
ATOM 727 C C . PRO A 1 94 ? 2.099 7.008 -11.263 1.00 77.06 94 PRO A C 1
ATOM 729 O O . PRO A 1 94 ? 3.277 6.928 -11.610 1.00 77.06 94 PRO A O 1
ATOM 732 N N . ALA A 1 95 ? 1.168 6.168 -11.712 1.00 82.56 95 ALA A N 1
ATOM 733 C CA . ALA A 1 95 ? 1.413 5.137 -12.713 1.00 82.56 95 ALA A CA 1
ATOM 734 C C . ALA A 1 95 ? 1.003 5.620 -14.119 1.00 82.56 95 ALA A C 1
ATOM 736 O O . ALA A 1 95 ? 0.174 6.528 -14.242 1.00 82.56 95 ALA A O 1
ATOM 737 N N . PRO A 1 96 ? 1.518 4.999 -15.197 1.00 76.19 96 PRO A N 1
ATOM 738 C CA . PRO A 1 96 ? 0.997 5.207 -16.540 1.00 76.19 96 PRO A CA 1
ATOM 739 C C . PRO A 1 96 ? -0.409 4.592 -16.642 1.00 76.19 96 PRO A C 1
ATOM 741 O O . PRO A 1 96 ? -0.580 3.417 -16.955 1.00 76.19 96 PRO A O 1
ATOM 744 N N . GLY A 1 97 ? -1.421 5.405 -16.343 1.00 78.88 97 GLY A N 1
ATOM 745 C CA . GLY A 1 97 ? -2.836 5.052 -16.435 1.00 78.88 97 GLY A CA 1
ATOM 746 C C . GLY A 1 97 ? -3.563 5.011 -15.083 1.00 78.88 97 GLY A C 1
ATOM 747 O O . GLY A 1 97 ? -2.938 4.950 -14.027 1.00 78.88 97 GLY A O 1
ATOM 748 N N . PRO A 1 98 ? -4.908 5.034 -15.102 1.00 82.94 98 PRO A N 1
ATOM 749 C CA . PRO A 1 98 ? -5.732 5.171 -13.901 1.00 82.94 98 PRO A CA 1
ATOM 750 C C . PRO A 1 98 ? -5.940 3.861 -13.132 1.00 82.94 98 PRO A C 1
ATOM 752 O O . PRO A 1 98 ? -6.620 3.861 -12.113 1.00 82.94 98 PRO A O 1
ATOM 755 N N . GLU A 1 99 ? -5.426 2.732 -13.620 1.00 88.50 99 GLU A N 1
ATOM 756 C CA . GLU A 1 99 ? -5.662 1.421 -13.000 1.00 88.50 99 GLU A CA 1
ATOM 757 C C . GLU A 1 99 ? -4.675 1.110 -11.870 1.00 88.50 99 GLU A C 1
ATOM 759 O O . GLU A 1 99 ? -4.999 0.360 -10.944 1.00 88.50 99 GLU A O 1
ATOM 764 N N . HIS A 1 100 ? -3.488 1.718 -11.911 1.00 89.94 100 HIS A N 1
ATOM 765 C CA . HIS A 1 100 ? -2.381 1.402 -11.016 1.00 89.94 100 HIS A CA 1
ATOM 766 C C . HIS A 1 100 ? -1.909 2.626 -10.227 1.00 89.94 100 HIS A C 1
ATOM 768 O O . HIS A 1 100 ? -2.105 3.773 -10.625 1.00 89.94 100 HIS A O 1
ATOM 774 N N . LEU A 1 101 ? -1.305 2.368 -9.074 1.00 90.75 101 LEU A N 1
ATOM 775 C CA . LEU A 1 101 ? -0.511 3.315 -8.300 1.00 90.75 101 LEU A CA 1
ATOM 776 C C . LEU A 1 101 ? 0.892 2.723 -8.174 1.00 90.75 101 LEU A C 1
ATOM 778 O O . LEU A 1 101 ? 1.020 1.508 -8.013 1.00 90.75 101 LEU A O 1
ATOM 782 N N . VAL A 1 102 ? 1.935 3.545 -8.272 1.00 91.31 102 VAL A N 1
ATOM 783 C CA . VAL A 1 102 ? 3.300 3.087 -8.005 1.00 91.31 102 VAL A CA 1
ATOM 784 C C . VAL A 1 102 ? 3.585 3.283 -6.521 1.00 91.31 102 VAL A C 1
ATOM 786 O O . VAL A 1 102 ? 3.477 4.392 -6.011 1.00 91.31 102 VAL A O 1
ATOM 789 N N . ILE A 1 103 ? 3.954 2.205 -5.839 1.00 91.56 103 ILE A N 1
ATOM 790 C CA . ILE A 1 103 ? 4.510 2.208 -4.486 1.00 91.56 103 ILE A CA 1
ATOM 791 C C . ILE A 1 103 ? 6.028 2.108 -4.628 1.00 91.56 103 ILE A C 1
ATOM 793 O O . ILE A 1 103 ? 6.524 1.192 -5.280 1.00 91.56 103 ILE A O 1
ATOM 797 N N . ARG A 1 104 ? 6.772 3.046 -4.051 1.00 89.88 104 ARG A N 1
ATOM 798 C CA . ARG A 1 104 ? 8.236 3.054 -4.019 1.00 89.88 104 ARG A CA 1
ATOM 799 C C . ARG A 1 104 ? 8.692 2.594 -2.642 1.00 89.88 104 ARG A C 1
ATOM 80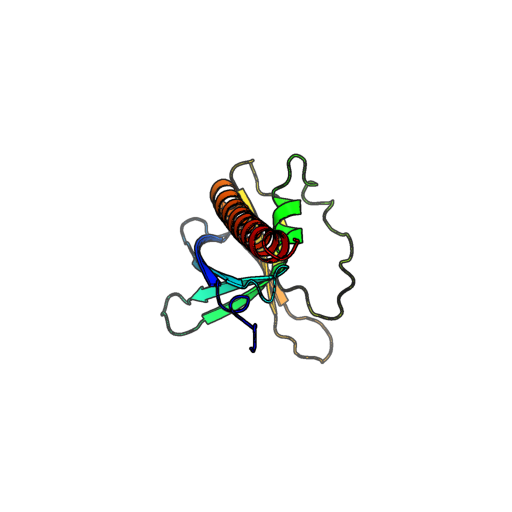1 O O . ARG A 1 104 ? 8.257 3.158 -1.644 1.00 89.88 104 ARG A O 1
ATOM 808 N N . LEU A 1 105 ? 9.542 1.573 -2.594 1.00 89.50 105 LEU A N 1
ATOM 809 C CA . LEU A 1 105 ? 10.153 1.082 -1.357 1.00 89.50 105 LEU A CA 1
ATOM 810 C C . LEU A 1 105 ? 11.614 1.513 -1.314 1.00 89.50 105 LEU A C 1
ATOM 812 O O . LEU A 1 105 ? 12.329 1.303 -2.293 1.00 89.50 105 LEU A O 1
ATOM 816 N N . TRP A 1 106 ? 12.059 2.099 -0.209 1.00 85.00 106 TRP A N 1
ATOM 817 C CA . TRP A 1 106 ? 13.472 2.407 -0.027 1.00 85.00 106 TRP A CA 1
ATOM 818 C C . TRP A 1 106 ? 14.243 1.112 0.238 1.00 85.00 106 TRP A C 1
ATOM 820 O O . TRP A 1 106 ? 13.929 0.367 1.170 1.00 85.00 106 TRP A O 1
ATOM 830 N N . MET A 1 107 ? 15.235 0.830 -0.600 1.00 81.75 107 MET A N 1
ATOM 831 C CA . MET A 1 107 ? 16.153 -0.297 -0.465 1.00 81.75 107 MET A CA 1
ATOM 832 C C . MET A 1 107 ? 17.545 0.265 -0.166 1.00 81.75 107 MET A C 1
ATOM 834 O O . MET A 1 107 ? 18.361 0.408 -1.072 1.00 81.75 107 MET A O 1
ATOM 838 N N . GLY A 1 108 ? 17.800 0.627 1.089 1.00 71.75 108 GLY A N 1
ATOM 839 C CA . GLY A 1 108 ? 19.100 1.114 1.555 1.00 71.75 108 GLY A CA 1
ATOM 840 C C . GLY A 1 108 ? 19.398 0.620 2.966 1.00 71.75 108 GLY A C 1
ATOM 841 O O . GLY A 1 108 ? 18.472 0.304 3.719 1.00 71.75 108 GLY A O 1
ATOM 842 N N . GLU A 1 109 ? 20.680 0.516 3.306 1.00 60.44 109 GLU A N 1
ATOM 843 C CA . GLU A 1 109 ? 21.108 0.311 4.690 1.00 60.44 109 GLU A CA 1
ATOM 844 C C . GLU A 1 109 ? 21.161 1.679 5.391 1.00 60.44 109 GLU A C 1
ATOM 846 O O . GLU A 1 109 ? 21.511 2.685 4.783 1.00 60.44 109 GLU A O 1
ATOM 851 N N . ASP A 1 110 ? 20.735 1.735 6.654 1.00 57.97 110 ASP A N 1
ATOM 852 C CA . ASP A 1 110 ? 20.925 2.909 7.515 1.00 57.97 110 ASP A CA 1
ATOM 853 C C . ASP A 1 110 ? 22.306 2.780 8.173 1.00 57.97 110 ASP A C 1
ATOM 855 O O . ASP A 1 110 ? 22.451 2.471 9.359 1.00 57.97 110 ASP A O 1
ATOM 859 N N . ASP A 1 111 ? 23.353 2.852 7.355 1.00 50.66 111 ASP A N 1
ATOM 860 C CA . ASP A 1 111 ? 24.733 2.847 7.804 1.00 50.66 111 ASP A CA 1
ATOM 861 C C . ASP A 1 111 ? 25.162 4.293 8.055 1.00 50.66 111 ASP A C 1
ATOM 863 O O . ASP A 1 111 ? 25.594 5.000 7.158 1.00 50.66 111 ASP A O 1
ATOM 867 N N . GLY A 1 112 ? 24.996 4.742 9.307 1.00 53.59 112 GLY A N 1
ATOM 868 C CA . GLY A 1 112 ? 25.208 6.116 9.791 1.00 53.59 112 GLY A CA 1
ATOM 869 C C . GLY A 1 112 ? 26.628 6.702 9.667 1.00 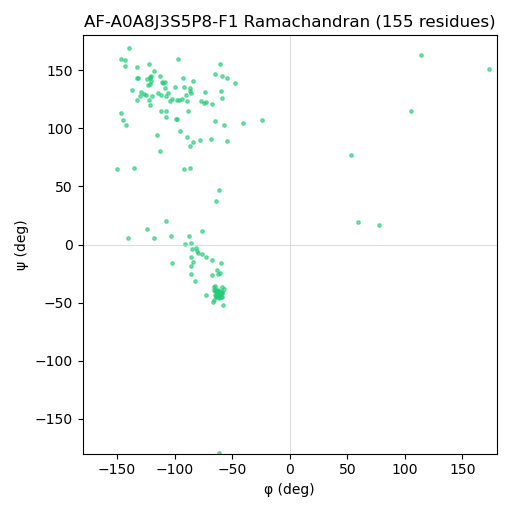53.59 112 GLY A C 1
ATOM 870 O O . GLY A 1 112 ? 27.140 7.294 10.618 1.00 53.59 112 GLY A O 1
ATOM 871 N N . ALA A 1 113 ? 27.271 6.562 8.511 1.00 51.59 113 ALA A N 1
ATOM 872 C CA . ALA A 1 113 ? 28.510 7.202 8.114 1.00 51.59 113 ALA A CA 1
ATOM 873 C C . ALA A 1 113 ? 28.435 7.581 6.622 1.00 51.59 113 ALA A C 1
ATOM 875 O O . ALA A 1 113 ? 28.625 6.743 5.753 1.00 51.59 113 ALA A O 1
ATOM 876 N N . ASP A 1 114 ? 28.211 8.871 6.355 1.00 57.69 114 ASP A N 1
ATOM 877 C CA . ASP A 1 114 ? 28.391 9.535 5.055 1.00 57.69 114 ASP A CA 1
ATOM 878 C C . ASP A 1 114 ? 27.684 8.900 3.839 1.00 57.69 114 ASP A C 1
ATOM 880 O O . ASP A 1 114 ? 28.309 8.360 2.927 1.00 57.69 114 ASP A O 1
ATOM 884 N N . GLY A 1 115 ? 26.372 9.137 3.759 1.00 52.09 115 GLY A N 1
ATOM 885 C CA . GLY A 1 115 ? 25.604 9.079 2.516 1.00 52.09 115 GLY A CA 1
ATOM 886 C C . GLY A 1 115 ? 24.737 7.836 2.407 1.00 52.09 115 GLY A C 1
ATOM 887 O O . GLY A 1 115 ? 25.243 6.728 2.293 1.00 52.09 115 GLY A O 1
ATOM 888 N N . GLU A 1 116 ? 23.421 8.042 2.393 1.00 51.66 116 GLU A N 1
ATOM 889 C CA . GLU A 1 116 ? 22.445 6.973 2.204 1.00 51.66 116 GLU A CA 1
ATOM 890 C C . GLU A 1 116 ? 22.717 6.247 0.875 1.00 51.66 116 GLU A C 1
ATOM 892 O O . GLU A 1 116 ? 22.412 6.750 -0.211 1.00 51.66 116 GLU A O 1
ATOM 897 N N . THR A 1 117 ? 23.324 5.061 0.937 1.00 59.31 117 THR A N 1
ATOM 898 C CA . THR A 1 117 ? 23.447 4.188 -0.231 1.00 59.31 117 THR A CA 1
ATOM 899 C C . THR A 1 117 ? 22.188 3.338 -0.328 1.00 59.31 117 THR A C 1
ATOM 901 O O . THR A 1 117 ? 22.104 2.218 0.167 1.00 59.31 117 THR A O 1
ATOM 904 N N . GLY A 1 118 ? 21.159 3.903 -0.955 1.00 69.75 118 GLY A N 1
ATOM 905 C CA . GLY A 1 118 ? 19.910 3.201 -1.211 1.00 69.75 118 GLY A CA 1
ATOM 906 C C . GLY A 1 118 ? 19.297 3.563 -2.552 1.00 69.75 118 GLY A C 1
ATOM 907 O O . GLY A 1 118 ? 19.601 4.596 -3.151 1.00 69.75 118 GLY A O 1
ATOM 908 N N . GLU A 1 119 ? 18.442 2.674 -3.045 1.00 81.69 119 GLU A N 1
ATOM 909 C CA . GLU A 1 119 ? 17.656 2.911 -4.250 1.00 81.69 119 GLU A CA 1
ATOM 910 C C . GLU A 1 119 ? 16.162 2.749 -3.978 1.00 81.69 119 GLU A C 1
ATOM 912 O O . GLU A 1 119 ? 15.720 1.872 -3.232 1.00 81.69 119 GLU A O 1
ATOM 917 N N . TRP A 1 120 ? 15.357 3.596 -4.616 1.00 87.12 120 TRP A N 1
ATOM 918 C CA . TRP A 1 120 ? 13.913 3.421 -4.631 1.00 87.12 120 TRP A CA 1
ATOM 919 C C . TRP A 1 120 ? 13.544 2.283 -5.574 1.00 87.12 120 TRP A C 1
ATOM 921 O O . TRP A 1 120 ? 13.798 2.355 -6.776 1.00 87.12 120 TRP A O 1
ATOM 931 N N . PHE A 1 121 ? 12.871 1.267 -5.045 1.00 88.94 121 PHE A N 1
ATOM 932 C CA . PHE A 1 121 ? 12.363 0.143 -5.813 1.00 88.94 121 PHE A CA 1
ATOM 933 C C . PHE A 1 121 ? 10.867 0.330 -6.126 1.00 88.94 121 PHE A C 1
ATOM 935 O O . PHE A 1 121 ? 10.034 0.232 -5.219 1.00 88.94 121 PHE A O 1
ATOM 942 N N . PRO A 1 122 ? 10.493 0.630 -7.387 1.00 91.69 122 PRO A N 1
ATOM 943 C CA . PRO A 1 122 ? 9.115 0.941 -7.748 1.00 91.69 122 PRO A CA 1
ATOM 944 C C . PRO A 1 122 ? 8.290 -0.315 -8.069 1.00 91.69 122 PRO A C 1
ATOM 946 O O . PRO A 1 122 ? 8.694 -1.187 -8.847 1.00 91.69 122 PRO A O 1
ATOM 949 N N . LEU A 1 123 ? 7.075 -0.360 -7.525 1.00 92.38 123 LEU A N 1
ATOM 950 C CA . LEU A 1 123 ? 6.123 -1.460 -7.636 1.00 92.38 123 LEU A CA 1
ATOM 951 C C . LEU A 1 123 ? 4.741 -0.955 -8.052 1.00 92.38 123 LEU A C 1
ATOM 953 O O . LEU A 1 123 ? 4.167 -0.092 -7.398 1.00 92.38 123 LEU A O 1
ATOM 957 N N . TYR A 1 124 ? 4.156 -1.532 -9.096 1.00 92.88 124 TYR A N 1
ATOM 958 C CA . TYR A 1 124 ? 2.754 -1.322 -9.430 1.00 92.88 124 TYR A CA 1
ATOM 959 C C . TYR A 1 124 ? 1.840 -2.054 -8.452 1.00 92.88 124 TYR A C 1
ATOM 961 O O . TYR A 1 124 ? 1.983 -3.257 -8.230 1.00 92.88 124 TYR A O 1
ATOM 969 N N . ALA A 1 125 ? 0.850 -1.330 -7.942 1.00 93.00 125 ALA A N 1
ATOM 970 C CA . ALA A 1 125 ? -0.263 -1.835 -7.157 1.00 93.00 125 ALA A CA 1
ATOM 971 C C . ALA A 1 125 ? -1.582 -1.489 -7.854 1.00 93.00 125 ALA A C 1
ATOM 973 O O . ALA A 1 125 ? -1.763 -0.369 -8.337 1.00 93.00 125 ALA A O 1
ATOM 974 N N . ALA A 1 126 ? -2.535 -2.420 -7.883 1.00 92.88 126 ALA A N 1
ATOM 975 C CA . ALA A 1 126 ? -3.860 -2.142 -8.433 1.00 92.88 126 ALA A CA 1
ATOM 976 C C . ALA A 1 126 ? -4.615 -1.136 -7.542 1.00 92.88 126 ALA A C 1
ATOM 978 O O . ALA A 1 126 ? -4.890 -1.425 -6.373 1.00 92.88 126 ALA A O 1
ATOM 979 N N . ARG A 1 127 ? -5.020 0.019 -8.091 1.00 92.25 127 ARG A N 1
ATOM 980 C CA . ARG A 1 127 ? -5.737 1.066 -7.331 1.00 92.25 127 ARG A CA 1
ATOM 981 C C . ARG A 1 127 ? -7.038 0.557 -6.738 1.00 92.25 127 ARG A C 1
ATOM 983 O O . ARG A 1 127 ? -7.334 0.850 -5.587 1.00 92.25 127 ARG A O 1
ATOM 990 N N . ALA A 1 128 ? -7.791 -0.244 -7.493 1.00 92.19 128 ALA A N 1
ATOM 991 C CA . ALA A 1 128 ? -9.033 -0.845 -7.009 1.00 92.19 128 ALA A CA 1
ATOM 992 C C . ALA A 1 128 ? -8.810 -1.675 -5.734 1.00 92.19 128 ALA A C 1
ATOM 994 O O . ALA A 1 128 ? -9.622 -1.634 -4.812 1.00 92.19 128 ALA A O 1
ATOM 995 N N . ARG A 1 129 ? -7.679 -2.388 -5.655 1.00 94.31 129 ARG A N 1
ATOM 996 C CA . ARG A 1 129 ? -7.335 -3.198 -4.487 1.00 94.31 129 ARG A CA 1
ATOM 997 C C . ARG A 1 129 ? -6.924 -2.339 -3.296 1.00 94.31 129 ARG A C 1
ATOM 999 O O . ARG A 1 129 ? -7.377 -2.608 -2.189 1.00 94.31 129 ARG A O 1
ATOM 1006 N N . LEU A 1 130 ? -6.114 -1.309 -3.529 1.00 93.12 130 LEU A N 1
ATOM 1007 C CA . LEU A 1 130 ? -5.729 -0.352 -2.491 1.00 93.12 130 LEU A CA 1
ATOM 10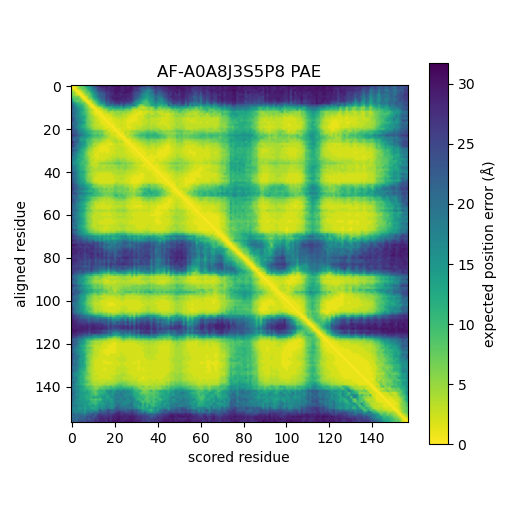08 C C . LEU A 1 130 ? -6.949 0.395 -1.928 1.00 93.12 130 LEU A C 1
ATOM 1010 O O . LEU A 1 130 ? -7.098 0.466 -0.715 1.00 93.12 130 LEU A O 1
ATOM 1014 N N . ASN A 1 131 ? -7.868 0.839 -2.791 1.00 92.75 131 ASN A N 1
ATOM 1015 C CA . ASN A 1 131 ? -9.145 1.435 -2.384 1.00 92.75 131 ASN A CA 1
ATOM 1016 C C . ASN A 1 131 ? -9.998 0.473 -1.545 1.00 92.75 131 ASN A C 1
ATOM 1018 O O . ASN A 1 131 ? -10.600 0.879 -0.560 1.00 92.75 131 ASN A O 1
ATOM 1022 N N . ALA A 1 132 ? -10.056 -0.812 -1.909 1.00 92.81 132 ALA A N 1
ATOM 1023 C CA . ALA A 1 132 ? -10.803 -1.798 -1.127 1.00 92.81 132 ALA A CA 1
ATOM 1024 C C . ALA A 1 132 ? -10.202 -2.010 0.275 1.00 92.81 132 ALA A C 1
ATOM 1026 O O . ALA A 1 132 ? -10.941 -2.218 1.236 1.00 92.81 132 ALA A O 1
ATOM 1027 N N . ILE A 1 133 ? -8.871 -1.952 0.395 1.00 91.50 133 ILE A N 1
ATOM 1028 C CA . ILE A 1 133 ? -8.167 -2.032 1.681 1.00 91.50 133 ILE A CA 1
ATOM 1029 C C . ILE A 1 133 ? -8.480 -0.800 2.541 1.00 91.50 133 ILE A C 1
ATOM 1031 O O . ILE A 1 133 ? -8.880 -0.962 3.693 1.00 91.50 133 ILE A O 1
ATOM 1035 N N . THR A 1 134 ? -8.355 0.412 1.991 1.00 90.75 134 THR A N 1
ATOM 1036 C CA . THR A 1 134 ? -8.629 1.653 2.735 1.00 90.75 134 THR A CA 1
ATOM 1037 C C . THR A 1 134 ? -10.097 1.775 3.135 1.00 90.75 134 THR A C 1
ATOM 1039 O O . THR A 1 134 ? -10.390 2.131 4.274 1.00 90.75 134 THR A O 1
ATOM 1042 N N . GLU A 1 135 ? -11.031 1.390 2.260 1.00 90.38 135 GLU A N 1
ATOM 1043 C CA . GLU A 1 135 ? -12.460 1.346 2.590 1.00 90.38 135 GLU A CA 1
ATOM 1044 C C . GLU A 1 135 ? -12.737 0.410 3.767 1.00 90.38 135 GLU A C 1
ATOM 1046 O O . GLU A 1 135 ? -13.460 0.756 4.697 1.00 90.38 135 GLU A O 1
ATOM 1051 N N . ARG A 1 136 ? -12.129 -0.778 3.760 1.00 87.75 136 ARG A N 1
ATOM 1052 C CA . ARG A 1 136 ? -12.328 -1.753 4.830 1.00 87.75 136 ARG A CA 1
ATOM 1053 C C . ARG A 1 136 ? -11.777 -1.266 6.169 1.00 87.75 136 ARG A C 1
ATOM 1055 O O . ARG A 1 136 ? -12.402 -1.524 7.191 1.00 87.75 136 ARG A O 1
ATOM 1062 N N . ILE A 1 137 ? -10.654 -0.548 6.164 1.00 87.88 137 ILE A N 1
ATOM 1063 C CA . ILE A 1 137 ? -10.113 0.102 7.367 1.00 87.88 137 ILE A CA 1
ATOM 1064 C C . ILE A 1 137 ? -11.082 1.173 7.879 1.00 87.88 137 ILE A C 1
ATOM 1066 O O . ILE A 1 137 ? -11.393 1.187 9.067 1.00 87.88 137 ILE A O 1
ATOM 1070 N N . ARG A 1 138 ? -11.635 2.008 6.989 1.00 85.50 138 ARG A N 1
ATOM 1071 C CA . ARG A 1 138 ? -12.625 3.029 7.366 1.00 85.50 138 ARG A CA 1
ATOM 1072 C C . ARG A 1 138 ? -13.873 2.422 8.010 1.00 85.50 138 ARG A C 1
ATOM 1074 O O . ARG A 1 138 ? -14.369 2.953 9.000 1.00 85.50 138 ARG A O 1
ATOM 1081 N N . LEU A 1 139 ? -14.379 1.316 7.464 1.00 82.00 139 LEU A N 1
ATOM 1082 C CA . LEU A 1 139 ? -15.536 0.614 8.030 1.00 82.00 139 LEU A CA 1
ATOM 1083 C C . LEU A 1 139 ? -15.240 0.058 9.430 1.00 82.00 139 LEU A C 1
ATOM 1085 O O . LEU A 1 139 ? -16.081 0.187 10.314 1.00 82.00 139 LEU A O 1
ATOM 1089 N N . LEU A 1 140 ? -14.032 -0.472 9.658 1.00 79.38 140 LEU A N 1
ATOM 1090 C CA . LEU A 1 140 ? -13.604 -0.915 10.991 1.00 79.38 140 LEU A CA 1
ATOM 1091 C C . LEU A 1 140 ? -13.601 0.240 12.003 1.00 79.38 140 LEU A C 1
ATOM 1093 O O . LEU A 1 140 ? -14.033 0.058 13.137 1.00 79.38 140 LEU A O 1
ATOM 1097 N N . HIS A 1 141 ? -13.164 1.441 11.606 1.00 73.31 141 HIS A N 1
ATOM 1098 C CA . HIS A 1 141 ? -13.249 2.621 12.477 1.00 73.31 141 HIS A CA 1
ATOM 1099 C C . HIS A 1 141 ? -14.691 3.018 12.792 1.00 73.31 141 HIS A C 1
ATOM 1101 O O . HIS A 1 141 ? -15.008 3.278 13.950 1.00 73.31 141 HIS A O 1
ATOM 1107 N N . ALA A 1 142 ? -15.571 3.028 11.787 1.00 71.38 142 ALA A N 1
ATOM 1108 C CA . ALA A 1 142 ? -16.972 3.405 11.970 1.00 71.38 142 ALA A CA 1
ATOM 1109 C C . ALA A 1 142 ? -17.714 2.461 12.935 1.00 71.38 142 ALA A C 1
ATOM 1111 O O . ALA A 1 142 ? -18.494 2.924 13.770 1.00 71.38 142 ALA A O 1
ATOM 1112 N N . ASP A 1 143 ? -17.442 1.156 12.857 1.00 65.75 143 ASP A N 1
ATOM 1113 C CA . ASP A 1 143 ? -18.016 0.160 13.765 1.00 65.75 143 ASP A CA 1
ATOM 1114 C C . ASP A 1 143 ? -17.530 0.364 15.212 1.00 65.75 143 ASP A C 1
ATOM 1116 O O . ASP A 1 143 ? -18.320 0.268 16.158 1.00 65.75 143 ASP A O 1
ATOM 1120 N N . VAL A 1 144 ? -16.251 0.713 15.395 1.00 66.12 144 VAL A N 1
ATOM 1121 C CA . VAL A 1 144 ? -15.676 1.027 16.712 1.00 66.12 144 VAL A CA 1
ATOM 1122 C C . VAL A 1 144 ? -16.303 2.289 17.301 1.00 66.12 144 VAL A C 1
ATOM 1124 O O . VAL A 1 144 ? -16.741 2.267 18.453 1.00 66.12 144 VAL A O 1
ATOM 1127 N N . ASP A 1 145 ? -16.413 3.366 16.526 1.00 62.94 145 ASP A N 1
ATOM 1128 C CA . ASP A 1 145 ? -17.018 4.619 16.988 1.00 62.94 145 ASP A CA 1
ATOM 1129 C C . ASP A 1 145 ? -18.501 4.439 17.346 1.00 62.94 145 ASP A C 1
ATOM 1131 O O . ASP A 1 145 ? -18.973 4.952 18.370 1.00 62.94 145 ASP A O 1
ATOM 1135 N N . ALA A 1 146 ? -19.243 3.657 16.553 1.00 61.06 146 ALA A N 1
ATOM 1136 C CA . ALA A 1 146 ? -20.631 3.312 16.846 1.00 61.06 146 ALA A CA 1
ATOM 1137 C C . ALA A 1 146 ? -20.758 2.497 18.146 1.00 61.06 146 ALA A C 1
ATOM 1139 O O . ALA A 1 146 ? -21.626 2.791 18.975 1.00 61.06 146 ALA A O 1
ATOM 1140 N N . ALA A 1 147 ? -19.872 1.519 18.368 1.00 60.38 147 ALA A N 1
ATOM 1141 C CA . ALA A 1 147 ? -19.845 0.717 19.589 1.00 60.38 147 ALA A CA 1
ATOM 1142 C C . ALA A 1 147 ? -19.502 1.558 20.832 1.00 60.38 147 ALA A C 1
ATOM 1144 O O . ALA A 1 147 ? -20.166 1.435 21.863 1.00 60.38 147 ALA A O 1
ATOM 1145 N N . ILE A 1 148 ? -18.517 2.457 20.731 1.00 61.97 148 ILE A N 1
ATOM 1146 C CA . ILE A 1 148 ? -18.178 3.430 21.780 1.00 61.97 148 ILE A CA 1
ATOM 1147 C C . ILE A 1 148 ? -19.403 4.292 22.102 1.00 61.97 148 ILE A C 1
ATOM 1149 O O . ILE A 1 148 ? -19.815 4.383 23.259 1.00 61.97 148 ILE A O 1
ATOM 1153 N N . THR A 1 149 ? -20.029 4.882 21.084 1.00 65.12 149 THR A N 1
ATOM 1154 C CA . THR A 1 149 ? -21.182 5.778 21.253 1.00 65.12 149 THR A CA 1
ATOM 1155 C C . THR A 1 149 ? -22.350 5.079 21.948 1.00 65.12 149 THR A C 1
ATOM 1157 O O . THR A 1 149 ? -22.965 5.663 22.840 1.00 65.12 149 THR A O 1
ATOM 1160 N N . ALA A 1 150 ? -22.636 3.822 21.598 1.00 63.78 150 ALA A N 1
ATOM 1161 C CA . ALA A 1 150 ? -23.687 3.033 22.238 1.00 63.78 150 ALA A CA 1
ATOM 1162 C C . ALA A 1 150 ? -23.411 2.802 23.737 1.00 63.78 150 ALA A C 1
ATOM 1164 O O . ALA A 1 150 ? -24.294 3.037 24.562 1.00 63.78 150 ALA A O 1
ATOM 1165 N N . ILE A 1 151 ? -22.172 2.441 24.102 1.00 66.00 151 ILE A N 1
ATOM 1166 C CA . ILE A 1 151 ? -21.766 2.210 25.502 1.00 66.00 151 ILE A CA 1
ATOM 1167 C C . ILE A 1 151 ? -21.949 3.475 26.352 1.00 66.00 151 ILE A C 1
ATOM 1169 O O . ILE A 1 151 ? -22.415 3.399 27.489 1.00 66.00 151 ILE A O 1
ATOM 1173 N N . PHE A 1 152 ? -21.595 4.645 25.815 1.00 62.62 152 PHE A N 1
ATOM 1174 C CA . PHE A 1 152 ? -21.689 5.906 26.555 1.00 62.62 152 PHE A CA 1
ATOM 1175 C C . PHE A 1 152 ? -23.083 6.550 26.507 1.00 62.62 152 PHE A C 1
ATOM 1177 O O . PHE A 1 152 ? -23.380 7.402 27.342 1.00 62.62 152 PHE A O 1
ATOM 1184 N N . SER A 1 153 ? -23.962 6.116 25.600 1.00 60.16 153 SER A N 1
ATOM 1185 C CA . SER A 1 153 ? -25.350 6.596 25.520 1.00 60.16 153 SER A CA 1
ATOM 1186 C C . SER A 1 153 ? -26.286 5.881 26.505 1.00 60.16 153 SER A C 1
ATOM 1188 O O . SER A 1 153 ? -27.200 6.509 27.033 1.00 60.16 153 SER A O 1
ATOM 1190 N N . GLU A 1 154 ? -26.042 4.605 26.830 1.00 54.62 154 GLU A N 1
ATOM 1191 C CA . GLU A 1 154 ? -26.816 3.856 27.845 1.00 54.62 154 GLU A CA 1
ATOM 1192 C C . GLU A 1 154 ? -26.524 4.289 29.297 1.00 54.62 154 GLU A C 1
ATOM 1194 O O . GLU A 1 154 ? -27.256 3.928 30.218 1.00 54.62 154 GLU A O 1
ATOM 1199 N N . ALA A 1 155 ? -25.482 5.097 29.521 1.00 52.75 155 ALA A N 1
ATOM 1200 C CA . ALA A 1 155 ? -25.073 5.569 30.844 1.00 52.75 155 ALA A CA 1
ATOM 1201 C C . ALA A 1 155 ? -25.775 6.863 31.315 1.00 52.75 155 ALA A C 1
ATOM 1203 O O . ALA A 1 155 ? -25.407 7.395 32.364 1.00 52.75 155 ALA A O 1
ATOM 1204 N N . THR A 1 156 ? -26.779 7.365 30.583 1.00 47.06 156 THR A N 1
ATOM 1205 C CA . THR A 1 156 ? -27.496 8.609 30.932 1.00 47.06 156 THR A CA 1
ATOM 1206 C C . THR A 1 156 ? -28.971 8.343 31.277 1.00 47.06 156 THR A C 1
ATOM 1208 O O . THR A 1 156 ? -29.799 8.280 30.367 1.00 47.06 156 THR A O 1
ATOM 1211 N N . PRO A 1 157 ? -29.329 8.172 32.563 1.00 48.53 157 PRO A N 1
ATOM 1212 C CA . PRO A 1 157 ? -30.670 8.457 33.071 1.00 48.53 157 PRO A CA 1
ATOM 1213 C C . PRO A 1 157 ? -30.868 9.947 33.395 1.00 48.53 157 PRO A C 1
ATOM 1215 O O . PRO A 1 157 ? -29.893 10.609 33.824 1.00 48.53 157 PRO A O 1
#

Secondary structure (DSSP, 8-state):
-----STT--EEEEEEEEEETT-TT--EEEEEEEETTSTTEEEEEEE-TTSS-EEEEEEEHHHHHHHHSTT---TTS-------SS---EEEEE-SSTTEEEEEEEEE----SSS--EEEEEEEEEHHHHHHHHHHHHHHHHHHHHHHHHHHHTT--

Nearest PDB structures (foldseek):
  3mud-assembly1_B  TM=3.277E-01  e=3.838E-03  Homo sapiens
  5chx-assembly2_A  TM=3.299E-01  e=8.199E-03  Homo sapiens
  5chx-assembly2_B  TM=3.229E-01  e=1.135E-02  Homo sapiens
  5cj4-assembly1_A  TM=2.986E-01  e=5.314E-03  Homo sapiens
  6mab-assembly1_A  TM=3.376E-01  e=1.958E+00  Chlamydia trachomatis L2/434/Bu

Radius of gyration: 18.55 Å; Cα contacts (8 Å, |Δi|>4): 228; chains: 1; bounding box: 59×37×54 Å